Protein AF-A0A497XSA1-F1 (afdb_monomer_lite)

Foldseek 3Di:
DDDDLPPDDQVVVQVLLVVLCVVVVFQWDDWDWDADPVVSAIEIETEGQDDDPDPVVQVVSQVSSCVSCCVPQNPRYGYHYDHDHPPD

Structure (mmCIF, N/CA/C/O backbone):
data_AF-A0A497XSA1-F1
#
_entry.id   AF-A0A497XSA1-F1
#
loop_
_atom_site.group_PDB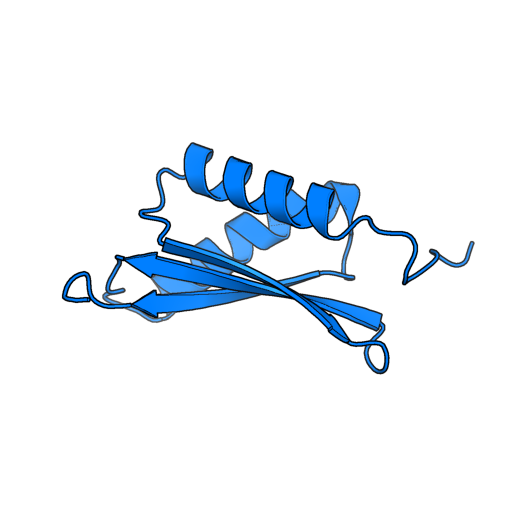
_atom_site.id
_atom_site.type_symbol
_atom_site.label_atom_id
_atom_site.label_alt_id
_atom_site.label_comp_id
_atom_site.label_asym_id
_atom_site.label_entity_id
_atom_site.label_seq_id
_atom_site.pdbx_PDB_ins_code
_atom_site.Cartn_x
_atom_site.Cartn_y
_atom_site.Cartn_z
_atom_site.occupancy
_atom_site.B_iso_or_equiv
_atom_site.auth_seq_id
_atom_site.auth_comp_id
_atom_site.auth_asym_id
_atom_site.auth_atom_id
_atom_site.pdbx_PDB_model_num
ATOM 1 N N . MET A 1 1 ? 23.005 -2.992 -15.957 1.00 45.00 1 MET A N 1
ATOM 2 C CA . MET A 1 1 ? 21.648 -3.282 -16.452 1.00 45.00 1 MET A CA 1
ATOM 3 C C . MET A 1 1 ? 20.764 -2.262 -15.769 1.00 45.00 1 MET A C 1
ATOM 5 O O . MET A 1 1 ? 20.569 -2.385 -14.571 1.00 45.00 1 MET A O 1
ATOM 9 N N . GLY A 1 2 ? 20.462 -1.159 -16.457 1.00 45.19 2 GLY A N 1
ATOM 10 C CA . GLY A 1 2 ? 19.674 -0.066 -15.888 1.00 45.19 2 GLY A CA 1
ATOM 11 C C . GLY A 1 2 ? 18.212 -0.456 -15.968 1.00 45.19 2 GLY A C 1
ATOM 12 O O . GLY A 1 2 ? 17.722 -0.731 -17.059 1.00 45.19 2 GLY A O 1
ATOM 13 N N . SER A 1 3 ? 17.566 -0.593 -14.823 1.00 51.69 3 SER A N 1
ATOM 14 C CA . SER A 1 3 ? 16.146 -0.890 -14.754 1.00 51.69 3 SER A CA 1
ATOM 15 C C . SER A 1 3 ? 15.375 0.328 -15.268 1.00 51.69 3 SER A C 1
ATOM 17 O O . SER A 1 3 ? 15.578 1.427 -14.765 1.00 51.69 3 SER A O 1
ATOM 19 N N . ASN A 1 4 ? 14.537 0.151 -16.289 1.00 61.47 4 ASN A N 1
ATOM 20 C CA . ASN A 1 4 ? 13.780 1.234 -16.918 1.00 61.47 4 ASN A CA 1
ATOM 21 C C . ASN A 1 4 ? 12.675 1.742 -15.971 1.00 61.47 4 ASN A C 1
ATOM 23 O O . ASN A 1 4 ? 11.581 1.179 -15.913 1.00 61.47 4 ASN A O 1
ATOM 27 N N . PHE A 1 5 ? 12.959 2.784 -15.189 1.00 65.31 5 PHE A N 1
ATOM 28 C CA . PHE A 1 5 ? 11.925 3.538 -14.482 1.00 65.31 5 PHE A CA 1
ATOM 29 C C . PHE A 1 5 ? 11.025 4.238 -15.519 1.00 65.31 5 PHE A C 1
ATOM 31 O O . PHE A 1 5 ? 11.527 4.831 -16.474 1.00 65.31 5 PHE A O 1
ATOM 38 N N . GLY A 1 6 ? 9.700 4.110 -15.390 1.00 65.56 6 GLY A N 1
ATOM 39 C CA . GLY A 1 6 ? 8.727 4.577 -16.391 1.00 65.56 6 GLY A CA 1
ATOM 40 C C . GLY A 1 6 ? 8.174 3.503 -17.342 1.00 65.56 6 GLY A C 1
ATOM 41 O O . GLY A 1 6 ? 7.229 3.796 -18.067 1.00 65.56 6 GLY A O 1
ATOM 42 N N . GLU A 1 7 ? 8.702 2.271 -17.326 1.00 75.38 7 GLU A N 1
ATOM 43 C CA . GLU A 1 7 ? 8.119 1.125 -18.058 1.00 75.38 7 GLU A CA 1
ATOM 44 C C . GLU A 1 7 ? 7.127 0.303 -17.222 1.00 75.38 7 GLU A C 1
ATOM 46 O O . GLU A 1 7 ? 6.441 -0.554 -17.773 1.00 75.38 7 GLU A O 1
ATOM 51 N N . VAL A 1 8 ? 7.038 0.547 -15.908 1.00 82.19 8 VAL A N 1
ATOM 52 C CA . VAL A 1 8 ? 6.039 -0.120 -15.061 1.00 82.19 8 VAL A CA 1
ATOM 53 C C . VAL A 1 8 ? 4.651 0.381 -15.439 1.00 82.19 8 VAL A C 1
ATOM 55 O O . VAL A 1 8 ? 4.392 1.588 -15.414 1.00 82.19 8 VAL A O 1
ATOM 58 N N . ASP A 1 9 ? 3.758 -0.554 -15.752 1.00 87.50 9 ASP A N 1
ATOM 59 C CA . ASP A 1 9 ? 2.347 -0.256 -15.939 1.00 87.50 9 ASP A CA 1
ATOM 60 C C . ASP A 1 9 ? 1.714 0.063 -14.575 1.00 87.50 9 ASP A C 1
ATOM 62 O O . ASP A 1 9 ? 1.599 -0.786 -13.689 1.00 87.50 9 ASP A O 1
ATOM 66 N N . ILE A 1 10 ? 1.320 1.327 -14.397 1.00 88.81 10 ILE A N 1
ATOM 67 C CA . ILE A 1 10 ? 0.668 1.818 -13.177 1.00 88.81 10 ILE A CA 1
ATOM 68 C C . ILE A 1 10 ? -0.647 1.066 -12.911 1.00 88.81 10 ILE A C 1
ATOM 70 O O . ILE A 1 10 ? -1.016 0.872 -11.753 1.00 88.81 10 ILE A O 1
ATOM 74 N N . GLY A 1 11 ? -1.349 0.638 -13.965 1.00 89.44 11 GLY A N 1
ATOM 75 C CA . GLY A 1 11 ? -2.561 -0.166 -13.858 1.00 89.44 11 GLY A CA 1
ATOM 76 C C . GLY A 1 11 ? -2.279 -1.532 -13.241 1.00 89.44 11 GLY A C 1
ATOM 77 O O . GLY A 1 11 ? -2.929 -1.889 -12.261 1.00 89.44 11 GLY A O 1
ATOM 78 N N . GLU A 1 12 ? -1.268 -2.245 -13.742 1.00 91.38 12 GLU A N 1
ATOM 79 C CA . GLU A 1 12 ? -0.853 -3.543 -13.186 1.00 91.38 12 GLU A CA 1
ATOM 80 C C . GLU A 1 12 ? -0.368 -3.407 -11.736 1.00 91.38 12 GLU A C 1
ATOM 82 O O . GLU A 1 12 ? -0.763 -4.193 -10.874 1.00 91.38 12 GLU A O 1
ATOM 87 N N . LEU A 1 13 ? 0.423 -2.369 -11.434 1.00 93.06 13 LEU A N 1
ATOM 88 C CA . LEU A 1 13 ? 0.877 -2.093 -10.069 1.00 93.06 13 LEU A CA 1
ATOM 89 C C . LEU A 1 13 ? -0.310 -1.853 -9.125 1.00 93.06 13 LEU A C 1
ATOM 91 O O . LEU A 1 13 ? -0.365 -2.425 -8.035 1.00 93.06 13 LEU A O 1
ATOM 95 N N . LYS A 1 14 ? -1.300 -1.060 -9.554 1.00 94.88 14 LYS A N 1
ATOM 96 C CA . LYS A 1 14 ? -2.529 -0.842 -8.783 1.00 94.88 14 LYS A CA 1
ATOM 97 C C . LYS A 1 14 ? -3.289 -2.152 -8.571 1.00 94.88 14 LYS A C 1
ATOM 99 O O . LYS A 1 14 ? -3.670 -2.437 -7.440 1.00 94.88 14 LYS A O 1
ATOM 104 N N . GLU A 1 15 ? -3.486 -2.967 -9.606 1.00 94.44 15 GLU A N 1
ATOM 105 C CA . GLU A 1 15 ? -4.163 -4.268 -9.485 1.00 94.44 15 GLU A CA 1
ATOM 106 C C . GLU A 1 15 ? -3.446 -5.215 -8.514 1.00 94.44 15 GLU A C 1
ATOM 108 O O . GLU A 1 15 ? -4.097 -5.889 -7.710 1.00 94.44 15 GLU A O 1
ATOM 113 N N . LYS A 1 16 ? -2.110 -5.219 -8.515 1.00 95.12 16 LYS A N 1
ATOM 114 C CA . LYS A 1 16 ? -1.317 -6.010 -7.571 1.00 95.12 16 LYS A CA 1
ATOM 115 C C . LYS A 1 16 ? -1.538 -5.563 -6.126 1.00 95.12 16 LYS A C 1
ATOM 117 O O . LYS A 1 16 ? -1.785 -6.407 -5.264 1.00 95.12 16 LYS A O 1
ATOM 122 N N . VAL A 1 17 ? -1.513 -4.254 -5.864 1.00 96.25 17 VAL A N 1
ATOM 123 C CA . VAL A 1 17 ? -1.786 -3.689 -4.529 1.00 96.25 17 VAL A CA 1
ATOM 124 C C . VAL A 1 17 ? -3.201 -4.049 -4.068 1.00 96.25 17 VAL A C 1
ATOM 126 O O . VAL A 1 17 ? -3.383 -4.476 -2.928 1.00 96.25 17 VAL A O 1
ATOM 129 N N . LEU A 1 18 ? -4.198 -3.952 -4.960 1.00 96.12 18 LEU A N 1
ATOM 130 C CA . LEU A 1 18 ? -5.577 -4.367 -4.675 1.00 96.12 18 LEU A CA 1
ATOM 131 C C . LEU A 1 18 ? -5.654 -5.852 -4.279 1.00 96.12 18 LEU A C 1
ATOM 133 O O . LEU A 1 18 ? -6.343 -6.193 -3.315 1.00 96.12 18 LEU A O 1
ATOM 137 N N . SER A 1 19 ? -4.931 -6.728 -4.986 1.00 96.19 19 SER A N 1
ATOM 138 C CA . SER A 1 19 ? -4.868 -8.162 -4.672 1.00 96.19 19 SER A CA 1
ATOM 139 C C . SER A 1 19 ? -4.248 -8.417 -3.298 1.00 96.19 19 SER A C 1
ATOM 141 O O . SER A 1 19 ? -4.839 -9.134 -2.492 1.00 96.19 19 SER A O 1
ATOM 143 N N . LEU A 1 20 ? -3.109 -7.784 -2.994 1.00 96.38 20 LEU A N 1
ATOM 144 C CA . LEU A 1 20 ? -2.433 -7.914 -1.697 1.00 96.38 20 LEU A CA 1
ATOM 145 C C . LEU A 1 20 ? -3.338 -7.461 -0.545 1.00 96.38 20 LEU A C 1
ATOM 147 O O . LEU A 1 20 ? -3.516 -8.190 0.431 1.00 96.38 20 LEU A O 1
ATOM 151 N N . CYS A 1 21 ? -3.992 -6.304 -0.690 1.00 95.69 21 CYS A N 1
ATOM 152 C CA . CYS A 1 21 ? -4.945 -5.808 0.304 1.00 95.69 21 CYS A CA 1
ATOM 153 C C . CYS A 1 21 ? -6.106 -6.793 0.521 1.00 95.69 21 CYS A C 1
ATOM 155 O O . CYS A 1 21 ? -6.533 -7.010 1.656 1.00 95.69 21 CYS A O 1
ATOM 157 N N . SER A 1 22 ? -6.597 -7.428 -0.551 1.00 95.75 22 SER A N 1
ATOM 158 C CA . SER A 1 22 ? -7.659 -8.437 -0.474 1.00 95.75 22 SER A CA 1
ATOM 159 C C . SER A 1 22 ? -7.213 -9.709 0.259 1.00 95.75 22 SER A C 1
ATOM 161 O O . SER A 1 22 ? -7.937 -10.202 1.127 1.00 95.75 22 SER A O 1
ATOM 163 N N . GLU A 1 23 ? -6.010 -10.214 -0.026 1.00 96.19 23 GLU A N 1
ATOM 164 C CA . GLU A 1 23 ? -5.424 -11.390 0.637 1.00 96.19 23 GLU A CA 1
ATOM 165 C C . GLU A 1 23 ? -5.215 -11.157 2.138 1.00 96.19 23 GLU A C 1
ATOM 167 O O . GLU A 1 23 ? -5.523 -12.021 2.965 1.00 96.19 23 GLU A O 1
ATOM 172 N N . MET A 1 24 ? -4.771 -9.950 2.490 1.00 94.44 24 MET A N 1
ATOM 173 C CA . MET A 1 24 ? -4.607 -9.484 3.867 1.00 94.44 24 MET A CA 1
ATOM 174 C C . MET A 1 24 ? -5.939 -9.142 4.554 1.00 94.44 24 MET A C 1
ATOM 176 O O . MET A 1 24 ? -5.963 -8.916 5.763 1.00 94.44 24 MET A O 1
ATOM 180 N N . LYS A 1 25 ? -7.058 -9.145 3.812 1.00 95.38 25 LYS A N 1
ATOM 181 C CA . LYS A 1 25 ? -8.403 -8.763 4.276 1.00 95.38 25 LYS A CA 1
ATOM 182 C C . LYS A 1 25 ? -8.460 -7.340 4.841 1.00 95.38 25 LYS A C 1
ATOM 184 O O . LYS A 1 25 ? -9.182 -7.087 5.807 1.00 95.38 25 LYS A O 1
ATOM 189 N N . LEU A 1 26 ? -7.703 -6.421 4.246 1.00 94.00 26 LEU A N 1
ATOM 190 C CA . LEU A 1 26 ? -7.736 -5.012 4.618 1.00 94.00 26 LEU A CA 1
ATOM 191 C C . LEU A 1 26 ? -9.048 -4.374 4.128 1.00 94.00 26 LEU A C 1
ATOM 193 O O . LEU A 1 26 ? -9.484 -4.669 3.010 1.00 94.00 26 LEU A O 1
ATOM 197 N N . PRO A 1 27 ? -9.691 -3.507 4.930 1.00 94.56 27 PRO A N 1
ATOM 198 C CA . PRO A 1 27 ? -10.928 -2.826 4.553 1.00 94.56 27 PRO A CA 1
ATOM 199 C C . PRO A 1 27 ? -10.619 -1.665 3.597 1.00 94.56 27 PRO A C 1
ATOM 201 O O . PRO A 1 27 ? -10.648 -0.494 3.963 1.00 94.56 27 PRO A O 1
ATOM 204 N N . LEU A 1 28 ? -10.253 -2.008 2.366 1.00 94.50 28 LEU A N 1
ATOM 205 C CA . LEU A 1 28 ? -9.793 -1.060 1.364 1.00 94.50 28 LEU A CA 1
ATOM 206 C C . LEU A 1 28 ? -10.902 -0.097 0.916 1.00 94.50 28 LEU A C 1
ATOM 208 O O . LEU A 1 28 ? -11.979 -0.535 0.509 1.00 94.50 28 LEU A O 1
ATOM 212 N N . ARG A 1 29 ? -10.584 1.201 0.896 1.00 94.38 29 ARG A N 1
ATOM 213 C CA . ARG A 1 29 ? -11.367 2.242 0.222 1.00 94.38 29 ARG A CA 1
ATOM 214 C C . ARG A 1 29 ? -10.860 2.477 -1.195 1.00 94.38 29 ARG A C 1
ATOM 216 O O . ARG A 1 29 ? -11.608 2.301 -2.154 1.00 94.38 29 ARG A O 1
ATOM 223 N N . GLU A 1 30 ? -9.594 2.866 -1.331 1.00 95.12 30 GLU A N 1
ATOM 224 C CA . GLU A 1 30 ? -9.005 3.240 -2.615 1.00 95.12 30 GLU A CA 1
ATOM 225 C C . GLU A 1 30 ? -7.482 3.056 -2.625 1.00 95.12 30 GLU A C 1
ATOM 227 O O . GLU A 1 30 ? -6.833 3.036 -1.585 1.00 95.12 30 GLU A O 1
ATOM 232 N N . VAL A 1 31 ? -6.916 2.901 -3.824 1.00 96.56 31 VAL A N 1
ATOM 233 C CA . VAL A 1 31 ? -5.467 2.886 -4.053 1.00 96.56 31 VAL A CA 1
ATOM 234 C C . VAL A 1 31 ? -5.123 3.947 -5.084 1.00 96.56 31 VAL A C 1
ATOM 236 O O . VAL A 1 31 ? -5.660 3.932 -6.204 1.00 96.56 31 VAL A O 1
ATOM 239 N N . TYR A 1 32 ? -4.182 4.812 -4.735 1.00 95.69 32 TYR A N 1
ATOM 240 C CA . TYR A 1 32 ? -3.578 5.779 -5.636 1.00 95.69 32 TYR A CA 1
ATOM 241 C C . TYR A 1 32 ? -2.139 5.383 -5.916 1.00 95.69 32 TYR A C 1
ATOM 243 O O . TYR A 1 32 ? -1.419 4.922 -5.038 1.00 95.69 32 TYR A O 1
ATOM 251 N N . VAL A 1 33 ? -1.729 5.551 -7.167 1.00 94.69 33 VAL A N 1
ATOM 252 C CA . VAL A 1 33 ? -0.363 5.275 -7.596 1.00 94.69 33 VAL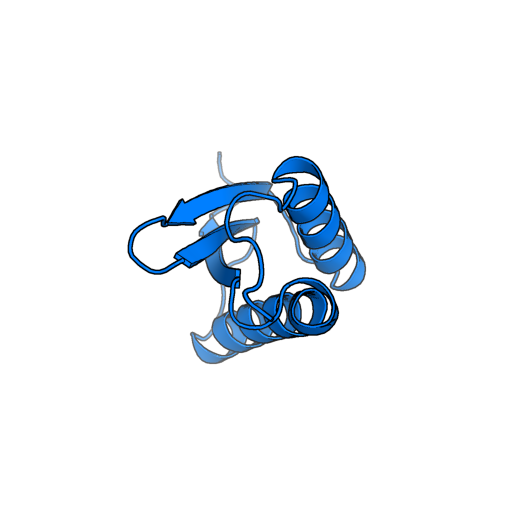 A CA 1
ATOM 253 C C . VAL A 1 33 ? 0.114 6.476 -8.387 1.00 94.69 33 VAL A C 1
ATOM 255 O O . VAL A 1 33 ? -0.542 6.909 -9.338 1.00 94.69 33 VAL A O 1
ATOM 258 N N . SER A 1 34 ? 1.258 7.013 -7.991 1.00 92.31 34 SER A N 1
ATOM 259 C CA . SER A 1 34 ? 1.923 8.114 -8.673 1.00 92.31 34 SER A CA 1
ATOM 260 C C . SER A 1 34 ? 3.401 7.791 -8.866 1.00 92.31 34 SER A C 1
ATOM 262 O O . SER A 1 34 ? 3.958 6.935 -8.184 1.00 92.31 34 SER A O 1
ATOM 264 N N . ALA A 1 35 ? 4.033 8.426 -9.849 1.00 91.50 35 ALA A N 1
ATOM 265 C CA . ALA A 1 35 ? 5.450 8.238 -10.128 1.00 91.50 35 ALA A CA 1
ATOM 266 C C . ALA A 1 35 ? 6.219 9.497 -9.724 1.00 91.50 35 ALA A C 1
ATOM 268 O O . ALA A 1 35 ? 5.972 10.575 -10.274 1.00 91.50 35 ALA A O 1
ATOM 269 N N . ASP A 1 36 ? 7.171 9.347 -8.807 1.00 89.12 36 ASP A N 1
ATOM 270 C CA . ASP A 1 36 ? 8.183 10.355 -8.529 1.00 89.12 36 ASP A CA 1
ATOM 271 C C . ASP A 1 36 ? 9.385 10.124 -9.452 1.00 89.12 36 ASP A C 1
ATOM 273 O O . ASP A 1 36 ? 10.204 9.225 -9.259 1.00 89.12 36 ASP A O 1
ATOM 277 N N . PHE A 1 37 ? 9.479 10.945 -10.496 1.00 84.56 37 PHE A N 1
ATOM 278 C CA . PHE A 1 37 ? 10.571 10.882 -11.468 1.00 84.56 37 PHE A CA 1
ATOM 279 C C . PHE A 1 37 ? 11.889 11.475 -10.961 1.00 84.56 37 PHE A C 1
ATOM 281 O O . PHE A 1 37 ? 12.910 11.291 -11.620 1.00 84.56 37 PHE A O 1
ATOM 288 N N . GLN A 1 38 ? 11.886 12.221 -9.853 1.00 87.25 38 GLN A N 1
ATOM 289 C CA . GLN A 1 38 ? 13.120 12.733 -9.255 1.00 87.25 38 GLN A CA 1
ATOM 290 C C . GLN A 1 38 ? 13.786 11.663 -8.397 1.00 87.25 38 GLN A C 1
ATOM 292 O O . GLN A 1 38 ? 15.001 11.494 -8.482 1.00 87.25 38 GLN A O 1
ATOM 297 N N . GLU A 1 39 ? 12.992 10.947 -7.601 1.00 86.19 39 GLU A N 1
ATOM 298 C CA . GLU A 1 39 ? 13.481 9.870 -6.733 1.00 86.19 39 GLU A CA 1
ATOM 299 C C . GLU A 1 39 ? 13.497 8.497 -7.422 1.00 86.19 39 GLU A C 1
ATOM 301 O O . GLU A 1 39 ? 14.071 7.554 -6.887 1.00 86.19 39 GLU A O 1
ATOM 306 N N . GLU A 1 40 ? 12.917 8.388 -8.621 1.00 89.44 40 GLU A N 1
ATOM 307 C CA . GLU A 1 40 ? 12.749 7.131 -9.362 1.00 89.44 40 GLU A CA 1
ATOM 308 C C . GLU A 1 40 ? 11.994 6.064 -8.540 1.00 89.44 40 GLU A C 1
ATOM 310 O O . GLU A 1 4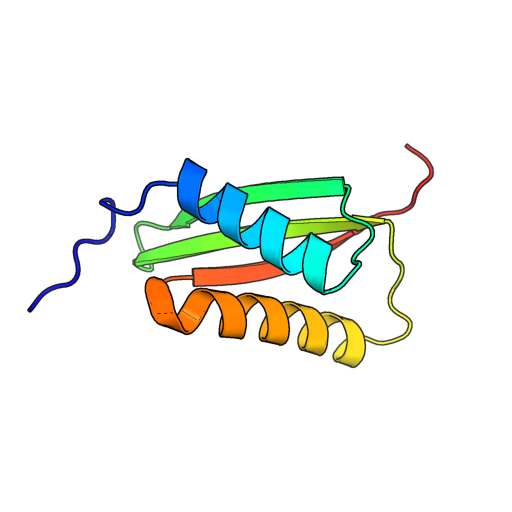0 ? 12.341 4.877 -8.539 1.00 89.44 40 GLU A O 1
ATOM 315 N N . VAL A 1 41 ? 10.916 6.494 -7.867 1.00 91.69 41 VAL A N 1
ATOM 316 C CA . VAL A 1 41 ? 10.034 5.657 -7.035 1.00 91.69 41 VAL A CA 1
ATOM 317 C C . VAL A 1 41 ? 8.564 5.847 -7.422 1.00 91.69 41 VAL A C 1
ATOM 319 O O . VAL A 1 41 ? 8.106 6.952 -7.698 1.00 91.69 41 VAL A O 1
ATOM 322 N N . TYR A 1 42 ? 7.797 4.762 -7.428 1.00 92.75 42 TYR A N 1
ATOM 323 C CA . TYR A 1 42 ? 6.341 4.778 -7.487 1.00 92.75 42 TYR A CA 1
ATOM 324 C C . TYR A 1 42 ? 5.779 4.889 -6.070 1.00 92.75 42 TYR A C 1
ATOM 326 O O . TYR A 1 42 ? 5.944 3.980 -5.256 1.00 92.75 42 TYR A O 1
ATOM 334 N N . GLN A 1 43 ? 5.121 6.006 -5.780 1.00 94.31 43 GLN A N 1
ATOM 335 C CA . GLN A 1 43 ? 4.437 6.236 -4.513 1.00 94.31 43 GLN A CA 1
ATOM 336 C C . GLN A 1 43 ? 3.032 5.643 -4.587 1.00 94.31 43 GLN A C 1
ATOM 338 O O . GLN A 1 43 ? 2.270 5.935 -5.515 1.00 94.31 43 GLN A O 1
ATOM 343 N N . ILE A 1 44 ? 2.708 4.799 -3.616 1.00 96.50 44 ILE A N 1
ATOM 344 C CA . ILE A 1 44 ? 1.446 4.076 -3.523 1.00 96.50 44 ILE A CA 1
ATOM 345 C C . ILE A 1 44 ? 0.762 4.512 -2.235 1.00 96.50 44 ILE A C 1
ATOM 347 O O . ILE A 1 44 ? 1.261 4.255 -1.144 1.00 96.50 44 ILE A O 1
ATOM 351 N N . GLU A 1 45 ? -0.394 5.146 -2.361 1.00 97.00 45 GLU A N 1
ATOM 352 C CA . GLU A 1 45 ? -1.231 5.502 -1.220 1.00 97.00 45 GLU A CA 1
ATOM 353 C C . GLU A 1 45 ? -2.397 4.519 -1.144 1.00 97.00 45 GLU A C 1
ATOM 355 O O . GLU A 1 45 ? -3.145 4.346 -2.110 1.00 97.00 45 GLU A O 1
ATOM 360 N N . VAL A 1 46 ? -2.534 3.853 -0.000 1.00 97.19 46 VAL A N 1
ATOM 361 C CA . VAL A 1 46 ? -3.583 2.865 0.258 1.00 97.19 46 VAL A CA 1
ATOM 362 C C . VAL A 1 46 ? -4.519 3.427 1.316 1.00 97.19 46 VAL A C 1
ATOM 364 O O . VAL A 1 46 ? -4.168 3.503 2.491 1.00 97.19 46 VAL A O 1
ATOM 367 N N . GLU A 1 47 ? -5.721 3.818 0.909 1.00 95.94 47 GLU A N 1
ATOM 368 C CA . GLU A 1 47 ? -6.743 4.288 1.837 1.00 95.94 47 GLU A CA 1
ATOM 369 C C . GLU A 1 47 ? -7.526 3.109 2.414 1.00 95.94 47 GLU A C 1
ATOM 371 O O . GLU A 1 47 ? -8.103 2.308 1.669 1.00 95.94 47 GLU A O 1
ATOM 376 N N . LEU A 1 48 ? -7.584 3.019 3.742 1.00 95.50 48 LEU A N 1
ATOM 377 C CA . LEU A 1 48 ? -8.272 1.952 4.465 1.00 95.50 48 LEU A CA 1
ATOM 378 C C . LEU A 1 48 ? -9.315 2.527 5.419 1.00 95.50 48 LEU A C 1
ATOM 380 O O . LEU A 1 48 ? -9.016 3.422 6.207 1.00 95.50 48 LEU A O 1
ATOM 384 N N . PHE A 1 49 ? -10.508 1.937 5.414 1.00 94.38 49 PHE A N 1
ATOM 385 C CA . PHE A 1 49 ? -11.545 2.150 6.421 1.00 94.38 49 PHE A CA 1
ATOM 386 C C . PHE A 1 49 ? -11.176 1.441 7.730 1.00 94.38 49 PHE A C 1
ATOM 388 O O . PHE A 1 49 ? -11.775 0.438 8.122 1.00 94.38 49 PHE A O 1
ATOM 395 N N . LYS A 1 50 ? -10.088 1.893 8.352 1.00 91.06 50 LYS A N 1
ATOM 396 C CA . LYS A 1 50 ? -9.485 1.254 9.516 1.00 91.06 50 LYS A CA 1
ATOM 397 C C . LYS A 1 50 ? -8.731 2.268 10.350 1.00 91.06 50 LYS A C 1
ATOM 399 O O . LYS A 1 50 ? -7.714 2.782 9.903 1.00 91.06 50 LYS A O 1
ATOM 404 N N . GLU A 1 51 ? -9.156 2.426 11.595 1.00 90.19 51 GLU A N 1
ATOM 405 C CA . GLU A 1 51 ? -8.377 3.121 12.613 1.00 90.19 51 GLU A CA 1
ATOM 406 C C . GLU A 1 51 ? -7.320 2.179 13.206 1.00 90.19 51 GLU A C 1
ATOM 408 O O . GLU A 1 51 ? -7.622 1.063 13.641 1.00 90.19 51 GLU A 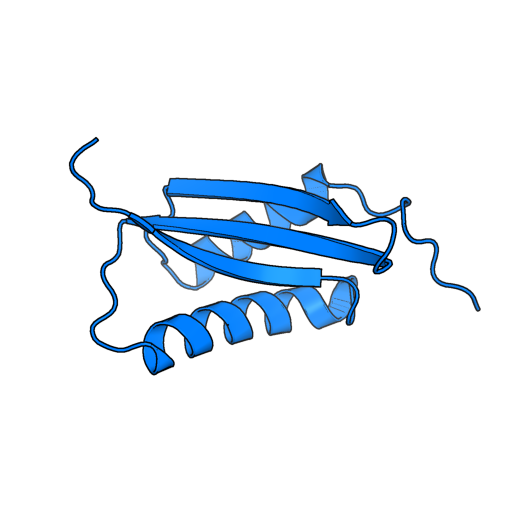O 1
ATOM 413 N N . TYR A 1 52 ? -6.066 2.629 13.238 1.00 89.50 52 TYR A N 1
ATOM 414 C CA . TYR A 1 52 ? -4.981 1.895 13.885 1.00 89.50 52 TYR A CA 1
ATOM 415 C C . TYR A 1 52 ? -4.829 2.330 15.339 1.00 89.50 52 TYR A C 1
ATOM 417 O O . TYR A 1 52 ? -4.709 3.518 15.635 1.00 89.50 52 TYR A O 1
ATOM 425 N N . GLU A 1 53 ? -4.760 1.358 16.251 1.00 88.94 53 GLU A N 1
ATOM 426 C CA . GLU A 1 53 ? -4.494 1.625 17.669 1.00 88.94 53 GLU A CA 1
ATOM 427 C C . GLU A 1 53 ? -3.073 2.166 17.887 1.00 88.94 53 GLU A C 1
ATOM 429 O O . GLU A 1 53 ? -2.839 2.981 18.784 1.00 88.94 53 GLU A O 1
ATOM 434 N N . THR A 1 54 ? -2.117 1.719 17.066 1.00 92.56 54 THR A N 1
ATOM 435 C CA . THR A 1 54 ? -0.722 2.153 17.126 1.00 92.56 54 THR A CA 1
ATOM 436 C C . THR A 1 54 ? -0.137 2.403 15.740 1.00 92.56 54 THR A C 1
ATOM 438 O O . THR A 1 54 ? -0.511 1.772 14.753 1.00 92.56 54 THR A O 1
ATOM 441 N N . LEU A 1 55 ? 0.859 3.291 15.681 1.00 92.88 55 LEU A N 1
ATOM 442 C CA . LEU A 1 55 ? 1.640 3.516 14.465 1.00 92.88 55 LEU A CA 1
ATOM 443 C C . LEU A 1 55 ? 2.408 2.253 14.031 1.00 92.88 55 LEU A C 1
ATOM 445 O O . LEU A 1 55 ? 2.616 2.047 12.842 1.00 92.88 55 LEU A O 1
ATOM 449 N N . GLU A 1 56 ? 2.815 1.397 14.976 1.00 95.19 56 GLU A N 1
ATOM 450 C CA . GLU A 1 56 ? 3.522 0.148 14.663 1.00 95.19 56 GLU A CA 1
ATOM 451 C C . GLU A 1 56 ? 2.645 -0.807 13.845 1.00 95.19 56 GLU A C 1
ATOM 453 O O . GLU A 1 56 ? 3.135 -1.433 12.906 1.00 95.19 56 GLU A O 1
ATOM 458 N N . ASP A 1 57 ? 1.353 -0.893 14.167 1.00 93.38 57 ASP A N 1
ATOM 459 C CA . ASP A 1 57 ? 0.416 -1.750 13.440 1.00 93.38 57 ASP A CA 1
ATOM 460 C C . ASP A 1 57 ? 0.203 -1.264 12.001 1.00 93.38 57 ASP A C 1
ATOM 462 O O . ASP A 1 57 ? 0.145 -2.081 11.083 1.00 93.38 57 ASP A O 1
ATOM 466 N N . MET A 1 58 ? 0.152 0.056 11.797 1.00 94.31 58 MET A N 1
ATOM 467 C CA . MET A 1 58 ? 0.061 0.666 10.467 1.00 94.31 58 MET A CA 1
ATOM 468 C C . MET A 1 58 ? 1.323 0.393 9.645 1.00 94.31 58 MET A C 1
ATOM 470 O O . MET A 1 58 ? 1.236 -0.153 8.547 1.00 94.31 58 MET A O 1
ATOM 474 N N . ILE A 1 59 ? 2.500 0.663 10.222 1.00 95.56 59 ILE A N 1
ATOM 475 C CA . ILE A 1 59 ? 3.796 0.416 9.571 1.00 95.56 59 ILE A CA 1
ATOM 476 C C . ILE A 1 59 ? 3.954 -1.066 9.216 1.00 95.56 59 ILE A C 1
ATOM 478 O O . ILE A 1 59 ? 4.493 -1.408 8.168 1.00 95.56 59 ILE A O 1
ATOM 482 N N . ARG A 1 60 ? 3.484 -1.984 10.068 1.00 95.44 60 ARG A N 1
ATOM 483 C CA . ARG A 1 60 ? 3.554 -3.420 9.774 1.00 95.44 60 ARG A CA 1
ATOM 484 C C . ARG A 1 60 ? 2.746 -3.790 8.528 1.00 95.44 60 ARG A C 1
ATOM 486 O O . ARG A 1 60 ? 3.173 -4.668 7.778 1.00 95.44 60 ARG A O 1
ATOM 493 N N . GLU A 1 61 ? 1.600 -3.155 8.307 1.00 95.31 61 GLU A N 1
ATOM 494 C CA . GLU A 1 61 ? 0.787 -3.392 7.113 1.00 95.31 61 GLU A CA 1
ATOM 495 C C . GLU A 1 61 ? 1.388 -2.740 5.869 1.00 95.31 61 GLU A C 1
ATOM 497 O O . GLU A 1 61 ? 1.439 -3.403 4.835 1.00 95.31 61 GLU A O 1
ATOM 502 N N . GLU A 1 62 ? 1.940 -1.529 5.983 1.00 95.88 62 GLU A N 1
ATOM 503 C CA . GLU A 1 62 ? 2.723 -0.893 4.911 1.00 95.88 62 GLU A CA 1
ATOM 504 C C . GLU A 1 62 ? 3.857 -1.810 4.446 1.00 95.88 62 GLU A C 1
ATOM 506 O O . GLU A 1 62 ? 3.919 -2.177 3.274 1.00 95.88 62 GLU A O 1
ATOM 511 N N . LEU A 1 63 ? 4.683 -2.277 5.388 1.00 95.12 63 LEU A N 1
ATOM 512 C CA . LEU A 1 63 ? 5.804 -3.172 5.106 1.00 95.12 63 LEU A CA 1
ATOM 513 C C . LEU A 1 63 ? 5.352 -4.491 4.475 1.00 95.12 63 LEU A C 1
ATOM 515 O O . LEU A 1 63 ? 6.020 -4.999 3.582 1.00 95.12 63 LEU A O 1
ATOM 519 N N . SER A 1 64 ? 4.215 -5.044 4.904 1.00 95.44 64 SER A N 1
ATOM 520 C CA . SER A 1 64 ? 3.692 -6.291 4.331 1.00 95.44 64 SER A CA 1
ATOM 521 C C . SER A 1 64 ? 3.285 -6.115 2.862 1.00 95.44 64 SER A C 1
ATOM 523 O O . SER A 1 64 ? 3.527 -7.003 2.043 1.00 95.44 64 SER A O 1
ATOM 525 N N . ILE A 1 65 ? 2.694 -4.966 2.513 1.00 95.12 65 ILE A N 1
ATOM 526 C CA . ILE A 1 65 ? 2.356 -4.636 1.124 1.00 95.12 65 ILE A CA 1
ATOM 527 C C . ILE A 1 65 ? 3.642 -4.393 0.323 1.00 95.12 65 ILE A C 1
ATOM 529 O O . ILE A 1 65 ? 3.788 -4.955 -0.762 1.00 95.12 65 ILE A O 1
ATOM 533 N N . GLU A 1 66 ? 4.598 -3.621 0.853 1.00 94.44 66 GLU A N 1
ATOM 534 C CA . GLU A 1 66 ? 5.889 -3.376 0.192 1.00 94.44 66 GLU A CA 1
ATOM 535 C C . GLU A 1 66 ? 6.655 -4.673 -0.078 1.00 94.44 66 GLU A C 1
ATOM 537 O O . GLU A 1 66 ? 7.154 -4.872 -1.185 1.00 94.44 66 GLU A O 1
ATOM 542 N N . GLU A 1 67 ? 6.716 -5.589 0.891 1.00 93.69 67 GLU A N 1
ATOM 543 C CA . GLU A 1 67 ? 7.344 -6.901 0.721 1.00 93.69 67 GLU A CA 1
ATOM 544 C C . GLU A 1 67 ? 6.679 -7.708 -0.401 1.00 93.69 67 GLU A C 1
ATOM 546 O O . GLU A 1 67 ? 7.383 -8.296 -1.226 1.00 93.69 67 GLU A O 1
ATOM 551 N N . GLY A 1 68 ? 5.344 -7.676 -0.493 1.00 93.81 68 GLY A N 1
ATOM 552 C CA . GLY A 1 68 ? 4.588 -8.324 -1.570 1.00 93.81 68 GLY A CA 1
ATOM 553 C C . GLY A 1 68 ? 4.840 -7.733 -2.963 1.00 93.81 68 GLY A C 1
ATOM 554 O O . GLY A 1 68 ? 4.642 -8.415 -3.970 1.00 93.81 68 GLY A O 1
ATOM 555 N N . LEU A 1 69 ? 5.298 -6.482 -3.040 1.00 93.00 69 LEU A N 1
ATOM 556 C CA . LEU A 1 69 ? 5.655 -5.798 -4.287 1.00 93.00 69 LEU A CA 1
ATOM 557 C C . LEU A 1 69 ? 7.150 -5.908 -4.615 1.00 93.00 69 LEU A C 1
ATOM 559 O O . LEU A 1 69 ? 7.545 -5.816 -5.781 1.00 93.00 69 LEU A O 1
ATOM 563 N N . LYS A 1 70 ? 7.996 -6.120 -3.605 1.00 88.56 70 LYS A N 1
ATOM 564 C CA . LYS A 1 70 ? 9.455 -6.091 -3.734 1.00 88.56 70 LYS A CA 1
ATOM 565 C C . LYS A 1 70 ? 10.000 -7.134 -4.706 1.00 88.56 70 LYS A C 1
ATOM 567 O O . LYS A 1 70 ? 11.004 -6.866 -5.365 1.00 88.56 70 LYS A O 1
ATOM 572 N N . GLU A 1 71 ? 9.352 -8.294 -4.823 1.00 85.19 71 GLU A N 1
ATOM 573 C CA . GLU A 1 71 ? 9.769 -9.344 -5.765 1.00 85.19 71 GLU A CA 1
ATOM 574 C C . GLU A 1 71 ? 9.735 -8.872 -7.226 1.00 85.19 71 GLU A C 1
ATOM 576 O O . GLU A 1 71 ? 10.614 -9.230 -8.011 1.00 85.19 71 GLU A O 1
ATOM 581 N N . GLU A 1 72 ? 8.751 -8.046 -7.586 1.00 86.69 72 GLU A N 1
ATOM 582 C CA . GLU A 1 72 ? 8.517 -7.612 -8.967 1.00 86.69 72 GLU A CA 1
ATOM 583 C C . GLU A 1 72 ? 9.091 -6.214 -9.236 1.00 86.69 72 GLU A C 1
ATOM 585 O O . GLU A 1 72 ? 9.718 -5.976 -10.273 1.00 86.69 72 GLU A O 1
ATOM 590 N N . TYR A 1 73 ? 8.938 -5.291 -8.285 1.00 87.94 73 TYR A N 1
ATOM 591 C CA . TYR A 1 73 ? 9.271 -3.878 -8.479 1.00 87.94 73 TYR A CA 1
ATOM 592 C C . TYR A 1 73 ? 10.576 -3.457 -7.776 1.00 87.94 73 TYR A C 1
ATOM 594 O O . TYR A 1 73 ? 11.225 -2.488 -8.191 1.00 87.94 73 TYR A O 1
ATOM 602 N N . GLY A 1 74 ? 11.045 -4.231 -6.792 1.00 86.44 74 GLY A N 1
ATOM 603 C CA . GLY A 1 74 ? 12.237 -3.923 -5.996 1.00 86.44 74 GLY A CA 1
ATOM 604 C C . GLY A 1 74 ? 12.061 -2.670 -5.136 1.00 86.44 74 GLY A C 1
ATOM 605 O O . GLY A 1 74 ? 10.951 -2.339 -4.740 1.00 86.44 74 GLY A O 1
ATOM 606 N N . ASP A 1 75 ? 13.147 -1.933 -4.895 1.00 86.06 75 ASP A N 1
ATOM 607 C CA . ASP A 1 75 ? 13.135 -0.702 -4.081 1.00 86.06 75 ASP A CA 1
ATOM 608 C C . ASP A 1 75 ? 12.562 0.526 -4.835 1.00 86.06 75 ASP A C 1
ATOM 610 O O . ASP A 1 75 ? 12.816 1.668 -4.469 1.00 86.06 75 ASP A O 1
ATOM 614 N N . ARG A 1 76 ? 11.819 0.300 -5.929 1.00 89.19 76 ARG A N 1
ATOM 615 C CA . ARG A 1 76 ? 11.190 1.348 -6.756 1.00 89.19 76 ARG A CA 1
ATOM 616 C C . ARG A 1 76 ? 9.747 1.632 -6.354 1.00 89.19 76 ARG A C 1
ATOM 618 O O . ARG A 1 76 ? 9.068 2.356 -7.069 1.00 89.19 76 ARG A O 1
ATOM 625 N N . VAL A 1 77 ? 9.256 1.044 -5.272 1.00 92.44 77 VAL A N 1
ATOM 626 C CA . VAL A 1 77 ? 7.918 1.301 -4.732 1.00 92.44 77 VAL A CA 1
ATOM 627 C C . VAL A 1 77 ? 8.048 1.779 -3.296 1.00 92.44 77 VAL A C 1
ATOM 629 O O . VAL A 1 77 ? 8.929 1.319 -2.574 1.00 92.44 77 VAL A O 1
ATOM 632 N N . SER A 1 78 ? 7.171 2.692 -2.901 1.00 94.12 78 SER A N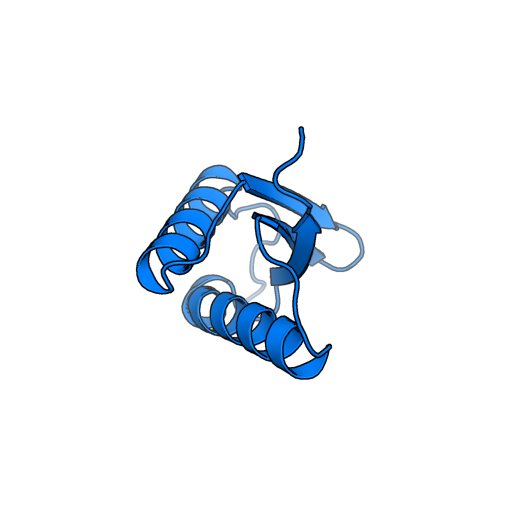 1
ATOM 633 C CA . SER A 1 78 ? 6.988 3.085 -1.508 1.00 94.12 78 SER A CA 1
ATOM 634 C C . SER A 1 78 ? 5.498 3.115 -1.214 1.00 94.12 78 SER A C 1
ATOM 636 O O . SER A 1 78 ? 4.735 3.718 -1.973 1.00 94.12 78 SER A O 1
ATOM 638 N N . VAL A 1 79 ? 5.084 2.427 -0.154 1.00 96.31 79 VAL A N 1
ATOM 639 C CA . VAL A 1 79 ? 3.680 2.314 0.245 1.00 96.31 79 VAL A CA 1
ATOM 640 C C . VAL A 1 79 ? 3.439 3.157 1.485 1.00 96.31 79 VAL A C 1
ATOM 642 O O . VAL A 1 79 ? 4.189 3.093 2.452 1.00 96.31 79 VAL A O 1
ATOM 645 N N . ASN A 1 80 ? 2.351 3.913 1.460 1.00 95.69 80 ASN A N 1
ATOM 646 C CA . ASN A 1 80 ? 1.857 4.686 2.585 1.00 95.69 80 ASN A CA 1
ATOM 647 C C . ASN A 1 80 ? 0.384 4.343 2.811 1.00 95.69 80 ASN A C 1
ATOM 649 O O . ASN A 1 80 ? -0.422 4.398 1.876 1.00 95.69 80 ASN A O 1
ATOM 653 N N . ILE A 1 81 ? 0.022 3.991 4.041 1.00 96.00 81 ILE A N 1
ATOM 654 C CA . ILE A 1 81 ? -1.364 3.723 4.413 1.00 96.00 81 ILE A CA 1
ATOM 655 C C . ILE A 1 81 ? -1.997 4.999 4.961 1.00 96.00 81 ILE A C 1
ATOM 657 O O . ILE A 1 81 ? -1.471 5.667 5.848 1.00 96.00 81 ILE A O 1
ATOM 661 N N . ILE A 1 82 ? -3.187 5.311 4.455 1.00 94.25 82 ILE A N 1
ATOM 662 C CA . ILE A 1 82 ? -4.011 6.417 4.928 1.00 94.25 82 ILE A CA 1
ATOM 663 C C . ILE A 1 82 ? -5.245 5.824 5.608 1.00 94.25 82 ILE A C 1
ATOM 665 O O . ILE A 1 82 ? -6.122 5.243 4.970 1.00 94.25 82 ILE A O 1
ATOM 669 N N . SER A 1 83 ? -5.306 5.978 6.928 1.00 92.12 83 SER A N 1
ATOM 670 C CA . SER A 1 83 ? -6.482 5.639 7.732 1.00 92.12 83 SER A CA 1
ATOM 671 C C . SER A 1 83 ? -7.590 6.654 7.478 1.00 92.12 83 SER A C 1
ATOM 673 O O . SER A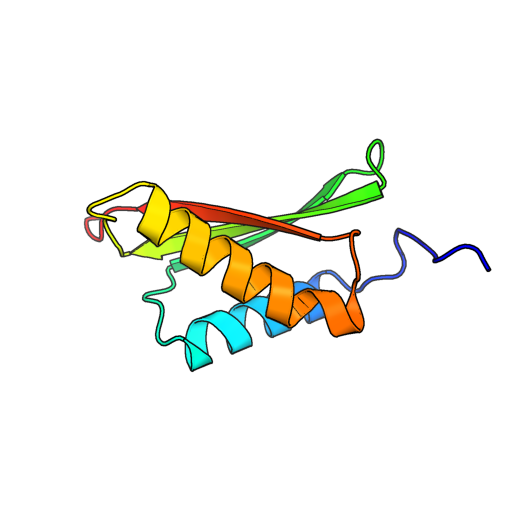 1 83 ? -7.395 7.852 7.696 1.00 92.12 83 SER A O 1
ATOM 675 N N . VAL A 1 84 ? -8.760 6.178 7.067 1.00 89.75 84 VAL A N 1
ATOM 676 C CA . VAL A 1 84 ? -9.959 6.996 6.869 1.00 89.75 84 VAL A CA 1
ATOM 677 C C . VAL A 1 84 ? -11.131 6.437 7.669 1.00 89.75 84 VAL A C 1
ATOM 679 O O . VAL A 1 84 ? -11.281 5.226 7.817 1.00 89.75 84 VAL A O 1
ATOM 682 N N . ASP A 1 85 ? -11.980 7.328 8.170 1.00 83.94 85 ASP A N 1
ATOM 683 C CA . ASP A 1 85 ? -13.224 6.953 8.841 1.00 83.94 85 ASP A CA 1
ATOM 684 C C . ASP A 1 85 ? -14.278 6.484 7.820 1.00 83.94 85 ASP A C 1
ATOM 686 O O . ASP A 1 85 ? -14.382 7.043 6.726 1.00 83.94 85 ASP A O 1
ATOM 690 N N . GLU A 1 86 ? -15.110 5.497 8.180 1.00 69.25 86 GLU A N 1
ATOM 691 C CA . GLU A 1 86 ? -16.226 5.002 7.340 1.00 69.25 86 GLU A CA 1
ATOM 692 C C . GLU A 1 86 ? -17.344 6.042 7.101 1.00 69.25 86 GLU A C 1
ATOM 694 O O . GLU A 1 86 ? -18.257 5.791 6.318 1.00 69.25 86 GLU A O 1
ATOM 699 N N . GLU A 1 87 ? -17.312 7.214 7.746 1.00 61.84 87 GLU A N 1
ATOM 700 C CA . GLU A 1 87 ? -18.421 8.185 7.741 1.00 61.84 87 GLU A CA 1
ATOM 701 C C . GLU A 1 87 ? -18.531 9.087 6.482 1.00 61.84 87 GLU A C 1
ATOM 703 O O . GLU A 1 87 ? -19.144 10.156 6.558 1.00 61.84 87 GLU A O 1
ATOM 708 N N . GLN A 1 88 ? -18.011 8.690 5.309 1.00 51.31 88 GLN A N 1
ATOM 709 C CA . GLN A 1 88 ? -18.189 9.444 4.045 1.00 51.31 88 GLN A CA 1
ATOM 710 C C . GLN A 1 88 ? -18.641 8.607 2.847 1.00 51.31 88 GLN A C 1
ATOM 712 O O . GLN A 1 88 ? -17.884 7.709 2.417 1.00 51.31 88 GLN A O 1
#

Secondary structure (DSSP, 8-state):
----TT-S-HHHHHHHHHHHHHHTT--EEEEEEEEETTTTEEEEEEEES---SSHHHHHHHHHHHHHHHHHHHGGGEEEEEEE--S--

Radius of gyration: 13.27 Å; chains: 1; bounding box: 40×24×36 Å

pLDDT: mean 88.88, std 11.64, range [45.0, 97.19]

Sequence (88 aa):
MGSNFGEVDIGELKEKVLSLCSEMKLPLREVYVSADFQEEVYQIEVELFKEYETLEDMIREELSIEEGLKEEYGDRVSVNIISVDEEQ

Organism: NCBI:txid246264